Protein AF-A0A6J7PD87-F1 (afdb_monomer)

pLDDT: mean 73.54, std 20.23, range [37.41, 95.12]

InterPro domains:
  IPR002810 NfeD-like, C-terminal domain [PF01957] (1-55)
  IPR012340 Nucleic acid-binding, OB-fold [G3DSA:2.40.50.140] (1-66)

Sequence (91 aa):
MIGELGQASSEINPEGMVLIRGAEWRARTNRATPVLVGDSIRVVEIDGLVLGVEPEEGGAMDYREMRSSRKGEPEPEADPEAESQVEGPAK

Foldseek 3Di:
DAFFKWFFQAKPQQWGWTQGPNDIAIEGEPDNDIGHGGFMWGFHDDDPRYTYIDGPDPDDPPPPPPVPPVPDDDDDDDDDDDDDDDDDDDD

Organism: NCBI:txid449393

Solvent-accessible surface area (backbone atoms only — not comparable to full-atom values): 5789 Å² total; per-residue (Å²): 107,71,74,34,66,32,31,24,72,32,53,24,70,49,50,29,33,28,36,44,95,89,41,81,41,44,30,32,40,85,55,94,66,68,44,50,60,69,41,53,29,27,25,74,39,75,58,91,81,33,32,30,34,42,65,70,65,86,90,71,80,85,68,85,66,66,84,66,73,86,69,75,81,84,77,87,81,75,87,85,81,82,88,78,91,82,83,86,82,90,134

Structure (mmCIF, N/CA/C/O backbone):
data_AF-A0A6J7PD87-F1
#
_entry.id   AF-A0A6J7PD87-F1
#
loop_
_atom_site.group_PDB
_atom_site.id
_atom_site.type_symbol
_atom_site.label_atom_id
_atom_site.label_alt_id
_atom_site.label_comp_id
_atom_site.label_asym_id
_atom_site.label_entity_id
_atom_site.label_seq_id
_atom_site.pdbx_PDB_ins_code
_atom_site.Cartn_x
_atom_site.Cartn_y
_atom_site.Cartn_z
_atom_site.occupancy
_atom_site.B_iso_or_equiv
_atom_site.auth_seq_id
_atom_site.auth_comp_id
_atom_site.auth_asym_id
_atom_site.auth_atom_id
_atom_site.pdbx_PDB_model_num
ATOM 1 N N . MET A 1 1 ? -6.979 -8.035 3.355 1.00 67.88 1 MET A N 1
ATOM 2 C CA . MET A 1 1 ? -7.597 -9.269 2.790 1.00 67.88 1 MET A CA 1
ATOM 3 C C . MET A 1 1 ? -7.780 -9.106 1.276 1.00 67.88 1 MET A C 1
ATOM 5 O O . MET A 1 1 ? -7.682 -7.975 0.834 1.00 67.88 1 MET A O 1
ATOM 9 N N . ILE A 1 2 ? -8.019 -10.169 0.482 1.00 87.06 2 ILE A N 1
ATOM 10 C CA . ILE A 1 2 ? -8.195 -10.057 -0.993 1.00 87.06 2 ILE A CA 1
ATOM 11 C C . ILE A 1 2 ? -9.465 -9.268 -1.338 1.00 87.06 2 ILE A C 1
ATOM 13 O O . ILE A 1 2 ? -10.493 -9.435 -0.687 1.00 87.06 2 ILE A O 1
ATOM 17 N N . GLY A 1 3 ? -9.378 -8.413 -2.358 1.00 88.56 3 GLY A N 1
ATOM 18 C CA . GLY A 1 3 ? -10.429 -7.497 -2.799 1.00 88.56 3 GLY A CA 1
ATOM 19 C C . GLY A 1 3 ? -10.547 -6.239 -1.942 1.00 88.56 3 GLY A C 1
ATOM 20 O O . GLY A 1 3 ? -11.304 -5.338 -2.289 1.00 88.56 3 GLY A O 1
ATOM 21 N N . GLU A 1 4 ? -9.806 -6.156 -0.836 1.00 91.00 4 GLU A N 1
ATOM 22 C CA . GLU A 1 4 ? -9.868 -4.995 0.038 1.00 91.00 4 GLU A CA 1
ATOM 23 C C . GLU A 1 4 ? -9.117 -3.805 -0.515 1.00 91.00 4 GLU A C 1
ATOM 25 O O . GLU A 1 4 ? -8.060 -3.946 -1.135 1.00 91.00 4 G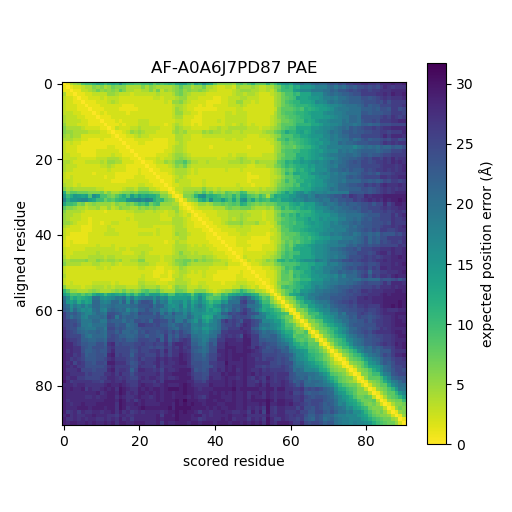LU A O 1
ATOM 30 N N . LEU A 1 5 ? -9.665 -2.637 -0.198 1.00 91.12 5 LEU A N 1
ATOM 31 C CA . LEU A 1 5 ? -9.041 -1.362 -0.466 1.00 91.12 5 LEU A CA 1
ATOM 32 C C . LEU A 1 5 ? -8.156 -0.952 0.697 1.00 91.12 5 LEU A C 1
ATOM 34 O O 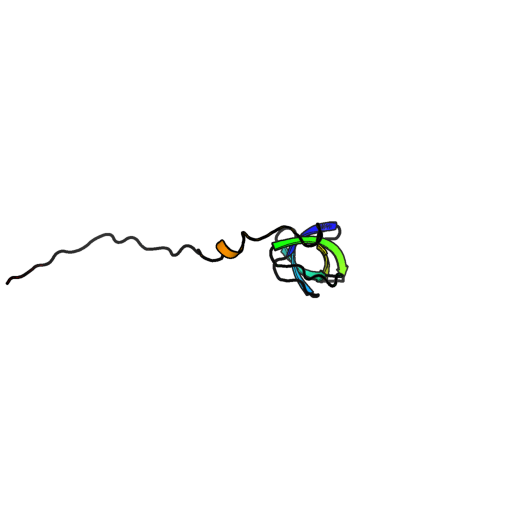. LEU A 1 5 ? -8.449 -1.209 1.869 1.00 91.12 5 LEU A O 1
ATOM 38 N N . GLY A 1 6 ? -7.085 -0.265 0.350 1.00 91.75 6 GLY A N 1
ATOM 39 C CA . GLY A 1 6 ? -6.264 0.437 1.308 1.00 91.75 6 GLY A CA 1
ATOM 40 C C . GLY A 1 6 ? -5.394 1.457 0.616 1.00 91.75 6 GLY A C 1
ATOM 41 O O . GLY A 1 6 ? -5.653 1.849 -0.521 1.00 91.75 6 GLY A O 1
ATOM 42 N N . GLN A 1 7 ? -4.370 1.896 1.329 1.00 92.19 7 GLN A N 1
ATOM 43 C CA . GLN A 1 7 ? -3.532 2.992 0.878 1.00 92.19 7 GLN A CA 1
ATOM 44 C C . GLN A 1 7 ? -2.062 2.643 1.073 1.00 92.19 7 GLN A C 1
ATOM 46 O O . GLN A 1 7 ? -1.695 2.018 2.071 1.00 92.19 7 GLN A O 1
ATOM 51 N N . ALA A 1 8 ? -1.217 3.024 0.123 1.00 91.56 8 ALA A N 1
ATOM 52 C CA . ALA A 1 8 ? 0.222 2.839 0.237 1.00 91.56 8 ALA A CA 1
ATOM 53 C C . ALA A 1 8 ? 0.782 3.735 1.354 1.00 91.56 8 ALA A C 1
ATOM 55 O O . ALA A 1 8 ? 0.710 4.961 1.273 1.00 91.56 8 ALA A O 1
ATOM 56 N N . SER A 1 9 ? 1.340 3.133 2.409 1.00 92.62 9 SER A N 1
ATOM 57 C CA . SER A 1 9 ? 2.026 3.877 3.477 1.00 92.62 9 SER A CA 1
ATOM 58 C C . SER A 1 9 ? 3.488 4.163 3.121 1.00 92.62 9 SER A C 1
ATOM 60 O O . SER A 1 9 ? 4.074 5.124 3.617 1.00 92.62 9 SER A O 1
ATOM 62 N N . SER A 1 10 ? 4.068 3.359 2.226 1.00 91.56 10 SER A N 1
ATOM 63 C CA . SER A 1 10 ? 5.390 3.544 1.616 1.00 91.56 10 SER A CA 1
ATOM 64 C C . SER A 1 10 ? 5.310 3.372 0.097 1.00 91.56 10 SER A C 1
ATOM 66 O O . SER A 1 10 ? 4.355 2.786 -0.405 1.00 91.56 10 SER A O 1
ATOM 68 N N . GLU A 1 11 ? 6.314 3.864 -0.632 1.00 89.88 11 GLU A N 1
ATOM 69 C CA . GLU A 1 11 ? 6.452 3.559 -2.061 1.00 89.88 11 GLU A CA 1
ATOM 70 C C . GLU A 1 11 ? 6.568 2.037 -2.256 1.00 89.88 11 GLU A C 1
ATOM 72 O O . GLU A 1 11 ? 7.264 1.364 -1.493 1.00 89.88 11 GLU A O 1
ATOM 77 N N . ILE A 1 12 ? 5.867 1.494 -3.254 1.00 89.81 12 ILE A N 1
ATOM 78 C CA . ILE A 1 12 ? 5.839 0.062 -3.570 1.00 89.81 12 ILE A CA 1
ATOM 79 C C . ILE A 1 12 ? 6.493 -0.143 -4.937 1.00 89.81 12 ILE A C 1
ATOM 81 O O . ILE A 1 12 ? 5.883 0.144 -5.972 1.00 89.81 12 ILE A O 1
ATOM 85 N N . ASN A 1 13 ? 7.734 -0.639 -4.943 1.00 88.12 13 ASN A N 1
ATOM 86 C CA . ASN A 1 13 ? 8.482 -0.937 -6.168 1.00 88.12 13 ASN A CA 1
ATOM 87 C C . ASN A 1 13 ? 9.626 -1.955 -5.950 1.00 88.12 13 ASN A C 1
ATOM 89 O O . ASN A 1 13 ? 10.725 -1.574 -5.548 1.00 88.12 13 ASN A O 1
ATOM 93 N N . PRO A 1 14 ? 9.420 -3.252 -6.236 1.00 87.31 14 PRO A N 1
ATOM 94 C CA . PRO A 1 14 ? 8.129 -3.922 -6.334 1.00 87.31 14 PRO A CA 1
ATOM 95 C C . PRO A 1 14 ? 7.519 -4.169 -4.951 1.00 87.31 14 PRO A C 1
ATOM 97 O O . PRO A 1 14 ? 6.358 -4.535 -4.874 1.00 87.31 14 PRO A O 1
ATOM 100 N N . GLU A 1 15 ? 8.287 -4.005 -3.873 1.00 92.19 15 GLU A N 1
ATOM 101 C CA . GLU A 1 15 ? 7.849 -4.213 -2.493 1.00 92.19 15 GLU A CA 1
ATOM 102 C C . GLU A 1 15 ? 7.684 -2.880 -1.764 1.00 92.19 15 GLU A C 1
ATOM 104 O O . GLU A 1 15 ? 8.350 -1.898 -2.089 1.00 92.19 15 GLU A O 1
ATOM 109 N N . GLY A 1 16 ? 6.797 -2.860 -0.774 1.00 93.69 16 GLY A N 1
ATOM 110 C CA . GLY A 1 16 ? 6.517 -1.702 0.064 1.00 93.69 16 GLY A CA 1
ATOM 111 C C . GLY A 1 16 ? 5.560 -2.051 1.201 1.00 93.69 16 GLY A C 1
ATOM 112 O O . GLY A 1 16 ? 5.400 -3.220 1.563 1.00 93.69 16 GLY A O 1
ATOM 113 N N . MET A 1 17 ? 4.924 -1.029 1.770 1.00 95.12 17 MET A N 1
ATOM 114 C CA . MET A 1 17 ? 4.004 -1.161 2.903 1.00 95.12 17 MET A CA 1
ATOM 115 C C . MET A 1 17 ? 2.663 -0.510 2.573 1.00 95.12 17 MET A C 1
ATOM 117 O O . MET A 1 17 ? 2.607 0.533 1.915 1.00 95.12 17 MET A O 1
ATOM 121 N N . VAL A 1 18 ? 1.582 -1.135 3.031 1.00 93.94 18 VAL A N 1
ATOM 122 C CA . VAL A 1 18 ? 0.207 -0.662 2.844 1.00 93.94 18 VAL A CA 1
ATOM 123 C C . VAL A 1 18 ? -0.540 -0.644 4.166 1.00 93.94 18 VAL A C 1
ATOM 125 O O . VAL A 1 18 ? -0.313 -1.482 5.039 1.00 93.94 18 VAL A O 1
ATOM 128 N N . LEU A 1 19 ? -1.482 0.283 4.287 1.00 93.81 19 LEU A N 1
ATOM 129 C CA . LEU A 1 19 ? -2.425 0.354 5.390 1.00 93.81 19 LEU A CA 1
ATOM 130 C C . LEU A 1 19 ? -3.769 -0.232 4.942 1.00 93.81 19 LEU A C 1
ATOM 132 O O . LEU A 1 19 ? -4.454 0.344 4.096 1.00 93.81 19 LEU A O 1
ATOM 136 N N . ILE A 1 20 ? -4.158 -1.365 5.529 1.00 91.44 20 ILE A N 1
ATOM 137 C CA . ILE A 1 20 ? -5.453 -2.020 5.299 1.00 91.44 20 ILE A CA 1
ATOM 138 C C . ILE A 1 20 ? -6.204 -2.077 6.627 1.00 91.44 20 ILE A C 1
ATOM 140 O O . ILE A 1 20 ? -5.706 -2.650 7.595 1.00 91.44 20 ILE A O 1
ATOM 144 N N . ARG A 1 21 ? -7.412 -1.499 6.688 1.00 89.12 21 ARG A N 1
ATOM 145 C CA . ARG A 1 21 ? -8.252 -1.468 7.907 1.00 89.12 21 ARG A CA 1
ATOM 146 C C . ARG A 1 21 ? -7.519 -0.961 9.165 1.00 89.12 21 ARG A C 1
ATOM 148 O O . ARG A 1 21 ? -7.775 -1.434 10.268 1.00 89.12 21 ARG A O 1
ATOM 155 N N . GLY A 1 22 ? -6.590 -0.018 9.004 1.00 88.12 22 GLY A N 1
ATOM 156 C CA . GLY A 1 22 ? -5.804 0.535 10.113 1.00 88.12 22 GLY A CA 1
ATOM 157 C C . GLY A 1 22 ? -4.646 -0.348 10.599 1.00 88.12 22 GLY A C 1
ATOM 158 O O . GLY A 1 22 ? -4.014 -0.003 11.591 1.00 88.12 22 GLY A O 1
ATOM 159 N N . ALA A 1 23 ? -4.346 -1.454 9.913 1.00 91.88 23 ALA A N 1
ATOM 160 C CA . ALA A 1 23 ? -3.174 -2.288 10.165 1.00 91.88 23 ALA A CA 1
ATOM 161 C C . ALA A 1 23 ? -2.170 -2.176 9.012 1.00 91.88 23 ALA A C 1
ATOM 163 O O . ALA A 1 23 ? -2.564 -2.087 7.847 1.00 91.88 23 ALA A O 1
ATOM 164 N N . GLU A 1 24 ? -0.879 -2.196 9.337 1.00 94.25 24 GLU A N 1
ATOM 165 C CA . GLU A 1 24 ? 0.203 -2.118 8.356 1.00 94.25 24 GLU A CA 1
ATOM 166 C C . GLU A 1 24 ? 0.604 -3.516 7.864 1.00 94.25 24 GLU A C 1
ATOM 168 O O . GLU A 1 24 ? 0.805 -4.433 8.662 1.00 94.25 24 GLU A O 1
ATOM 173 N N . TRP A 1 25 ? 0.708 -3.681 6.545 1.00 95.06 25 TRP A N 1
ATOM 174 C CA . TRP A 1 25 ? 1.030 -4.948 5.889 1.00 95.06 25 TRP A CA 1
ATOM 175 C C . TRP A 1 25 ? 2.138 -4.769 4.857 1.00 95.06 25 TRP A C 1
ATOM 177 O O . TRP A 1 25 ? 2.186 -3.760 4.151 1.00 95.06 25 TRP A O 1
ATOM 187 N N . ARG A 1 26 ? 2.990 -5.792 4.715 1.00 95.06 26 ARG A N 1
ATOM 188 C CA . ARG A 1 26 ? 3.938 -5.870 3.598 1.00 95.06 26 ARG A CA 1
ATOM 189 C C . ARG A 1 26 ? 3.163 -6.120 2.319 1.00 95.06 26 ARG A C 1
ATOM 191 O O . ARG A 1 26 ? 2.303 -7.002 2.284 1.00 95.06 26 ARG A O 1
ATOM 198 N N . ALA A 1 27 ? 3.488 -5.372 1.277 1.00 94.12 27 ALA A N 1
ATOM 199 C CA . ALA A 1 27 ? 2.847 -5.509 -0.013 1.00 94.12 27 ALA A CA 1
ATOM 200 C C . ALA A 1 27 ? 3.852 -5.610 -1.150 1.00 94.12 27 ALA A C 1
ATOM 202 O O . ALA A 1 27 ? 4.956 -5.070 -1.073 1.00 94.12 27 ALA A O 1
ATOM 203 N N . ARG A 1 28 ? 3.431 -6.273 -2.225 1.00 92.50 28 ARG A N 1
A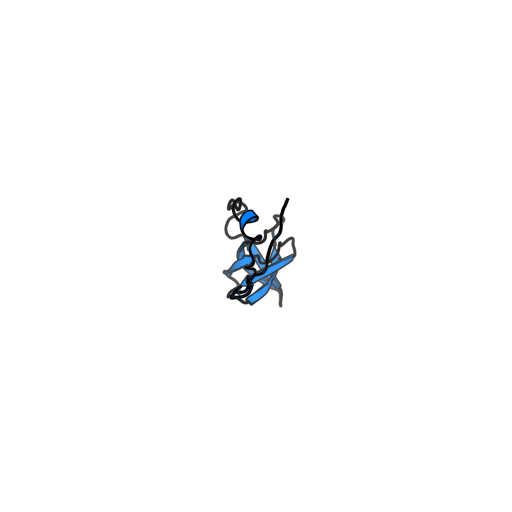TOM 204 C CA . ARG A 1 28 ? 4.175 -6.366 -3.475 1.00 92.50 28 ARG A CA 1
ATOM 205 C C . ARG A 1 28 ? 3.276 -6.007 -4.654 1.00 92.50 28 ARG A C 1
ATOM 207 O O . ARG A 1 28 ? 2.161 -6.507 -4.752 1.00 92.50 28 ARG A O 1
ATOM 214 N N . THR A 1 29 ? 3.746 -5.153 -5.556 1.00 87.00 29 THR A N 1
ATOM 215 C CA . THR A 1 29 ? 3.049 -4.852 -6.810 1.00 87.00 29 THR A CA 1
ATOM 216 C C . THR A 1 29 ? 3.443 -5.855 -7.892 1.00 87.00 29 THR A C 1
ATOM 218 O O . THR A 1 29 ? 4.616 -6.207 -8.042 1.00 87.00 29 THR A O 1
ATOM 221 N N . ASN A 1 30 ? 2.452 -6.330 -8.649 1.00 76.31 30 ASN A N 1
ATOM 222 C CA . ASN A 1 30 ? 2.673 -7.164 -9.836 1.00 76.31 30 ASN A CA 1
ATOM 223 C C . ASN A 1 30 ? 3.044 -6.302 -11.064 1.00 76.31 30 ASN A C 1
ATOM 225 O O . ASN A 1 30 ? 3.593 -6.793 -12.049 1.00 76.31 30 ASN A O 1
ATOM 229 N N . ARG A 1 31 ? 2.786 -4.987 -11.009 1.00 67.62 31 ARG A N 1
ATOM 230 C CA . ARG A 1 31 ? 3.065 -4.055 -12.109 1.00 67.62 31 ARG A CA 1
ATOM 231 C C . ARG A 1 31 ? 4.477 -3.486 -12.043 1.00 67.62 31 ARG A C 1
ATOM 233 O O . ARG A 1 31 ? 5.021 -3.231 -10.977 1.00 67.62 31 ARG A O 1
ATOM 240 N N . ALA A 1 32 ? 5.017 -3.174 -13.222 1.00 65.19 32 ALA A N 1
ATOM 241 C CA . ALA A 1 32 ? 6.251 -2.402 -13.377 1.00 65.19 32 ALA A CA 1
ATOM 242 C C . ALA A 1 32 ? 6.078 -0.902 -13.053 1.00 65.19 32 ALA A C 1
ATOM 244 O O . ALA A 1 32 ? 7.051 -0.152 -13.077 1.00 65.19 32 ALA A O 1
ATOM 245 N N . THR A 1 33 ? 4.846 -0.449 -12.799 1.00 70.38 33 THR A N 1
ATOM 246 C CA . THR A 1 33 ? 4.559 0.931 -12.400 1.00 70.38 33 THR A CA 1
ATOM 247 C C . THR A 1 33 ? 4.632 1.030 -10.876 1.00 70.38 33 THR A C 1
ATOM 249 O O . THR A 1 33 ? 3.861 0.335 -10.207 1.00 70.38 33 THR A O 1
ATOM 252 N N . PRO A 1 34 ? 5.535 1.859 -10.324 1.00 78.75 34 PRO A N 1
ATOM 253 C CA . PRO A 1 34 ? 5.623 2.066 -8.885 1.00 78.75 34 PRO A CA 1
ATOM 254 C C . PRO A 1 34 ? 4.324 2.674 -8.349 1.00 78.75 34 PRO A C 1
ATOM 256 O O . PRO A 1 34 ? 3.714 3.517 -9.007 1.00 78.75 34 PRO A O 1
ATOM 259 N N . VAL A 1 35 ? 3.921 2.248 -7.153 1.00 86.25 35 VAL A N 1
ATOM 260 C CA . VAL A 1 35 ? 2.821 2.867 -6.398 1.00 86.25 35 VAL A CA 1
ATOM 261 C C . VAL A 1 35 ? 3.439 3.834 -5.396 1.00 86.25 35 VAL A C 1
ATOM 263 O O . VAL A 1 35 ? 4.329 3.435 -4.643 1.00 86.25 35 VAL A O 1
ATOM 266 N N . LEU A 1 36 ? 3.012 5.094 -5.390 1.00 86.25 36 LEU A N 1
ATOM 267 C CA . LEU A 1 36 ? 3.571 6.105 -4.500 1.00 86.25 36 LEU A CA 1
ATOM 268 C C . LEU A 1 36 ? 2.844 6.103 -3.155 1.00 86.25 36 LEU A C 1
ATOM 270 O O . LEU A 1 36 ? 1.756 5.557 -2.994 1.00 86.25 36 LEU A O 1
ATOM 274 N N . VAL A 1 37 ? 3.456 6.743 -2.161 1.00 88.38 37 VAL A N 1
ATOM 275 C CA . VAL A 1 37 ? 2.825 6.935 -0.849 1.00 88.38 37 VAL A CA 1
ATOM 276 C C . VAL A 1 37 ? 1.522 7.718 -1.006 1.00 88.38 37 VAL A C 1
ATOM 278 O O . VAL A 1 37 ? 1.520 8.793 -1.600 1.00 88.38 37 VAL A O 1
ATOM 281 N N . GLY A 1 38 ? 0.443 7.215 -0.410 1.00 87.62 38 GLY A N 1
ATOM 282 C CA . GLY A 1 38 ? -0.885 7.826 -0.452 1.00 87.62 38 GLY A CA 1
ATOM 283 C C . GLY A 1 38 ? -1.786 7.302 -1.572 1.00 87.62 38 GLY A C 1
ATOM 284 O O . GLY A 1 38 ? -2.992 7.537 -1.510 1.00 87.62 38 GLY A O 1
ATOM 285 N N . ASP A 1 39 ? -1.251 6.552 -2.540 1.00 86.25 39 ASP A N 1
ATOM 286 C CA .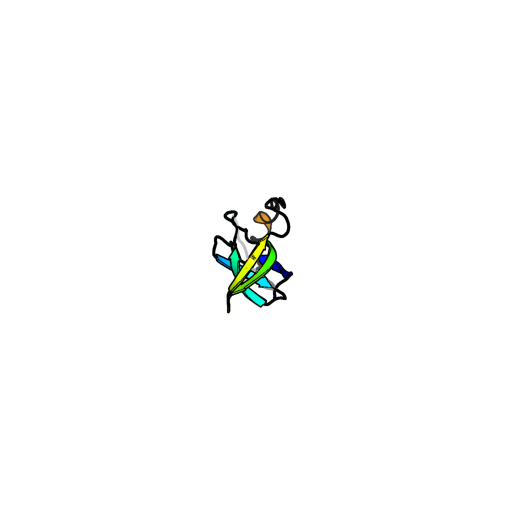 ASP A 1 39 ? -2.063 5.966 -3.607 1.00 86.25 39 ASP A CA 1
ATOM 287 C C . ASP A 1 39 ? -3.024 4.898 -3.073 1.00 86.25 39 ASP A C 1
ATOM 289 O O . ASP A 1 39 ? -2.691 4.102 -2.184 1.00 86.25 39 ASP A O 1
ATOM 293 N N . SER A 1 40 ? -4.220 4.866 -3.663 1.00 89.12 40 SER A N 1
ATOM 294 C CA . SER A 1 40 ? -5.230 3.849 -3.375 1.00 89.12 40 SER A CA 1
ATOM 295 C C . SER A 1 40 ? -4.882 2.539 -4.070 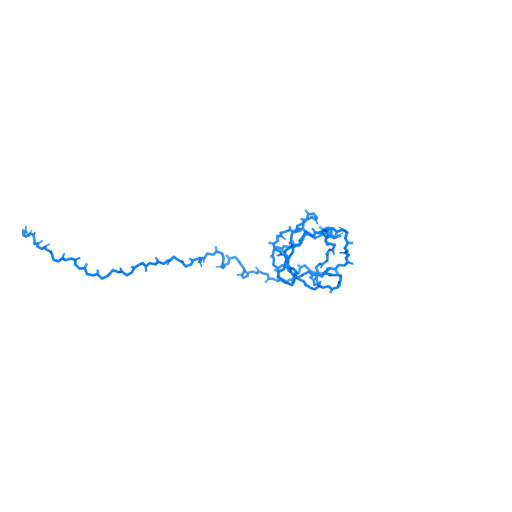1.00 89.12 40 SER A C 1
ATOM 297 O O . SER A 1 40 ? -4.655 2.488 -5.283 1.00 89.12 40 SER A O 1
ATOM 299 N N . ILE A 1 41 ? -4.878 1.461 -3.295 1.00 90.50 41 ILE A N 1
ATOM 300 C CA . ILE A 1 41 ? -4.562 0.118 -3.768 1.00 90.50 41 ILE A CA 1
ATOM 301 C C . ILE A 1 41 ? -5.696 -0.848 -3.469 1.00 90.50 41 ILE A C 1
ATOM 303 O O . ILE A 1 41 ? -6.486 -0.655 -2.543 1.00 90.50 41 ILE A O 1
ATOM 307 N N . ARG A 1 42 ? -5.733 -1.930 -4.239 1.00 91.69 42 ARG A N 1
ATOM 308 C CA . ARG A 1 42 ? -6.587 -3.087 -4.023 1.00 91.69 42 ARG A CA 1
ATOM 309 C C . ARG A 1 42 ? -5.728 -4.330 -3.872 1.00 91.69 42 ARG A C 1
ATOM 311 O O . ARG A 1 42 ? -4.830 -4.580 -4.671 1.00 91.69 42 ARG A O 1
ATOM 318 N N . VAL A 1 43 ? -6.018 -5.131 -2.856 1.00 92.75 43 VAL A N 1
ATOM 319 C CA . VAL A 1 43 ? -5.354 -6.421 -2.656 1.00 92.75 43 VAL A CA 1
ATOM 320 C C . VAL A 1 43 ? -5.885 -7.424 -3.678 1.00 92.75 43 VAL A C 1
ATOM 322 O O . VAL A 1 43 ? -7.089 -7.672 -3.732 1.00 92.75 43 VAL A O 1
ATOM 325 N N . VAL A 1 44 ? -5.000 -8.030 -4.461 1.00 93.12 44 VAL A N 1
ATOM 326 C CA . VAL A 1 44 ? -5.346 -9.013 -5.501 1.00 93.12 44 VAL A CA 1
ATOM 327 C C . VAL A 1 44 ? -4.923 -10.433 -5.131 1.00 93.12 44 VAL A C 1
ATOM 329 O O . VAL A 1 44 ? -5.562 -11.391 -5.556 1.00 93.12 44 VAL A O 1
ATOM 332 N N . GLU A 1 45 ? -3.911 -10.580 -4.275 1.00 93.06 45 GLU A N 1
ATOM 333 C CA . GLU A 1 45 ? -3.434 -11.874 -3.779 1.00 93.06 45 GLU A CA 1
ATOM 334 C C . GLU A 1 45 ? -2.928 -11.774 -2.331 1.00 93.06 45 GLU A C 1
ATOM 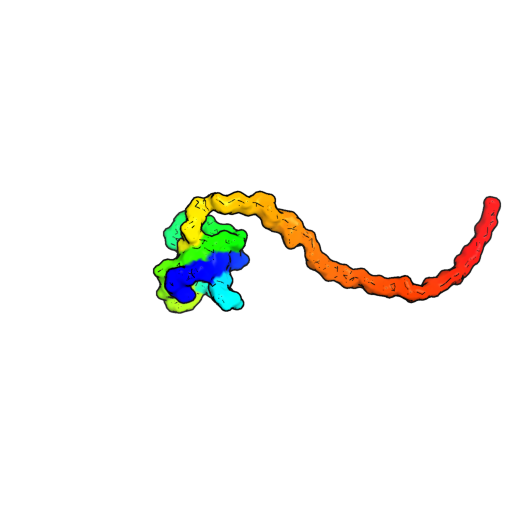336 O O . GLU A 1 45 ? -2.644 -10.691 -1.812 1.00 93.06 45 GLU A O 1
ATOM 341 N N . ILE A 1 46 ? -2.816 -12.926 -1.670 1.00 93.31 46 ILE A N 1
ATOM 342 C CA . ILE A 1 46 ? -2.166 -13.075 -0.365 1.00 93.31 46 ILE A CA 1
ATOM 343 C C . ILE A 1 46 ? -1.115 -14.171 -0.515 1.00 93.31 46 ILE A C 1
ATOM 345 O O . ILE A 1 46 ? -1.469 -15.333 -0.712 1.00 93.31 46 ILE A O 1
ATOM 349 N N . ASP A 1 47 ? 0.153 -13.804 -0.371 1.00 90.31 47 ASP A N 1
ATOM 350 C CA . ASP A 1 47 ? 1.298 -14.709 -0.342 1.00 90.31 47 ASP A CA 1
ATOM 351 C C . ASP A 1 47 ? 1.863 -14.765 1.085 1.00 90.31 47 ASP A C 1
ATOM 353 O O . ASP A 1 47 ? 2.738 -13.997 1.492 1.00 90.31 47 ASP A O 1
ATOM 357 N N . GLY A 1 48 ? 1.275 -15.635 1.909 1.00 91.38 48 GLY A N 1
ATOM 358 C CA . GLY A 1 48 ? 1.636 -15.772 3.321 1.00 91.38 48 GLY A CA 1
ATOM 359 C C . GLY A 1 48 ? 1.439 -14.475 4.114 1.00 91.38 48 GLY A C 1
ATOM 360 O O . GLY A 1 48 ? 0.320 -14.142 4.499 1.00 91.38 48 GLY A O 1
ATOM 361 N N . LEU A 1 49 ? 2.541 -13.770 4.392 1.00 90.81 49 LEU A N 1
ATOM 362 C CA . LEU A 1 49 ? 2.565 -12.497 5.130 1.00 90.81 49 LEU A CA 1
ATOM 363 C C . LEU A 1 49 ? 2.657 -11.263 4.218 1.00 90.81 49 LEU A C 1
ATOM 365 O O . LEU A 1 49 ? 2.695 -10.138 4.717 1.00 90.81 49 LEU A O 1
ATOM 369 N N . VAL A 1 50 ? 2.721 -11.467 2.902 1.00 92.88 50 VAL A N 1
ATOM 370 C CA . VAL A 1 50 ? 2.822 -10.408 1.899 1.00 92.88 50 VAL A CA 1
ATOM 371 C C . VAL A 1 50 ? 1.520 -10.347 1.112 1.00 92.88 50 VAL A C 1
ATOM 373 O O . VAL A 1 50 ? 0.972 -11.362 0.693 1.00 92.88 50 VAL A O 1
ATOM 376 N N . LEU A 1 51 ? 0.999 -9.143 0.917 1.00 94.06 51 LEU A N 1
ATOM 377 C CA . LEU A 1 51 ? -0.185 -8.901 0.103 1.00 94.06 51 LEU A CA 1
ATOM 378 C C . LEU A 1 51 ? 0.255 -8.505 -1.303 1.00 94.06 51 LEU A C 1
ATOM 380 O O . LEU A 1 51 ? 0.985 -7.530 -1.462 1.00 94.06 51 LEU A O 1
ATOM 384 N N . GLY A 1 52 ? -0.196 -9.207 -2.335 1.00 93.44 52 GLY A N 1
ATOM 385 C CA . GLY A 1 52 ? -0.029 -8.677 -3.683 1.00 93.44 52 GLY A CA 1
ATOM 386 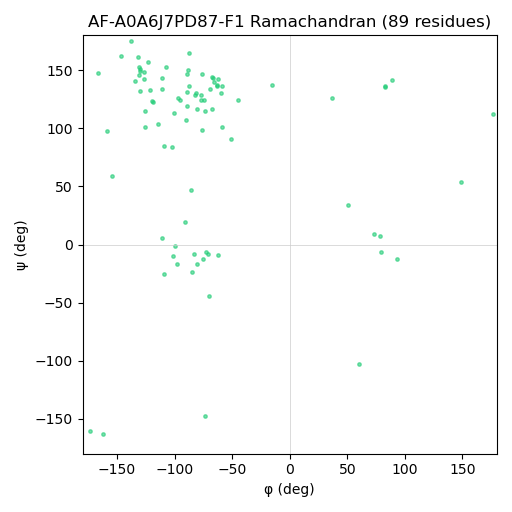C C . GLY A 1 52 ? -1.127 -7.663 -3.966 1.00 93.44 52 GLY A C 1
ATOM 387 O O . GLY A 1 52 ? -2.306 -7.908 -3.687 1.00 93.44 52 GLY A O 1
ATOM 388 N N . VAL A 1 53 ? -0.731 -6.494 -4.457 1.00 91.69 53 VAL A N 1
ATOM 389 C CA . VAL A 1 53 ? -1.605 -5.328 -4.605 1.00 91.69 53 VAL A CA 1
ATOM 390 C C . VAL A 1 53 ? -1.503 -4.735 -6.003 1.00 91.69 53 VAL A C 1
ATOM 392 O O . VAL A 1 53 ? -0.457 -4.791 -6.649 1.00 91.69 53 VAL A O 1
ATOM 395 N N . GLU A 1 54 ? -2.594 -4.125 -6.449 1.00 89.88 54 GLU A N 1
ATOM 396 C CA . GLU A 1 54 ? -2.640 -3.310 -7.658 1.00 89.88 54 GLU A CA 1
ATOM 397 C C . GLU A 1 54 ? -3.225 -1.926 -7.345 1.00 89.88 54 GLU A C 1
ATOM 399 O O . GLU A 1 54 ? -4.073 -1.813 -6.458 1.00 89.88 54 GLU A O 1
ATOM 404 N N . PRO A 1 55 ? -2.797 -0.863 -8.048 1.00 86.00 55 PRO A N 1
ATOM 405 C CA . PRO A 1 55 ? -3.443 0.443 -7.949 1.00 86.00 55 PRO A CA 1
ATOM 406 C C . PRO A 1 55 ? -4.892 0.358 -8.454 1.00 86.00 55 PRO A C 1
ATOM 408 O O . PRO A 1 55 ? -5.152 -0.285 -9.472 1.00 86.00 55 PRO A O 1
ATOM 411 N N . GLU A 1 56 ? -5.833 0.994 -7.751 1.00 79.44 56 GLU A N 1
ATOM 412 C CA . GLU A 1 56 ? -7.261 0.925 -8.107 1.00 79.44 56 GLU A CA 1
ATOM 413 C C . GLU A 1 56 ? -7.585 1.684 -9.404 1.00 79.44 56 GLU A C 1
ATOM 415 O O . GLU A 1 56 ? -8.275 1.154 -10.276 1.00 79.44 56 GLU A O 1
ATOM 420 N N . GLU A 1 57 ? -7.043 2.890 -9.561 1.00 67.19 57 GLU A N 1
ATOM 421 C CA . GLU A 1 57 ? -7.112 3.668 -10.796 1.00 67.19 57 GLU A CA 1
ATOM 422 C C . GLU A 1 57 ? -5.688 3.919 -11.290 1.00 67.19 57 GLU A C 1
ATOM 424 O O . GLU A 1 57 ? -4.827 4.408 -10.560 1.00 67.19 57 GLU A O 1
ATOM 429 N N . GLY A 1 58 ? -5.402 3.517 -12.528 1.00 57.62 58 GLY A N 1
ATOM 430 C CA . GLY A 1 58 ? -4.058 3.556 -13.091 1.00 57.62 58 GLY A CA 1
ATOM 431 C C . GLY A 1 58 ? -3.444 4.961 -13.105 1.00 57.62 58 GLY A C 1
ATO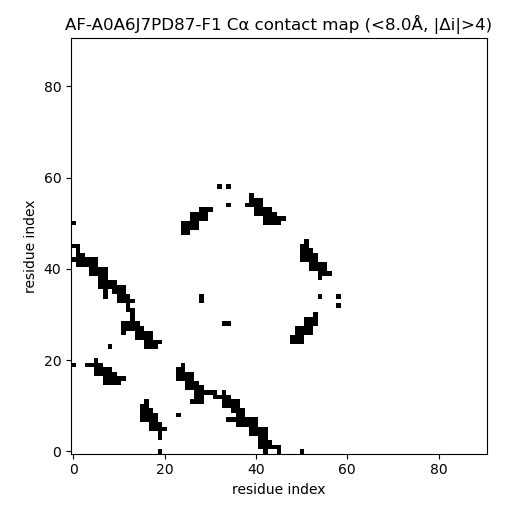M 432 O O . GLY A 1 58 ? -3.701 5.737 -14.016 1.00 57.62 58 GLY A O 1
ATOM 433 N N . GLY A 1 59 ? -2.560 5.238 -12.145 1.00 56.09 59 GLY A N 1
ATOM 434 C CA . GLY A 1 59 ? -1.389 6.108 -12.295 1.00 56.09 59 GLY A CA 1
ATOM 435 C C . GLY A 1 59 ? -1.588 7.625 -12.387 1.00 56.09 59 GLY A C 1
ATOM 436 O O . GLY A 1 59 ? -0.609 8.305 -12.683 1.00 56.09 59 GLY A O 1
ATOM 437 N N . ALA A 1 60 ? -2.783 8.180 -12.162 1.00 47.62 60 ALA A N 1
ATOM 438 C CA . ALA A 1 60 ? -2.988 9.626 -12.310 1.00 47.62 60 ALA A CA 1
ATOM 439 C C . ALA A 1 60 ? -4.141 10.196 -11.465 1.00 47.62 60 ALA A C 1
ATOM 441 O O . ALA A 1 60 ? -5.055 10.817 -12.002 1.00 47.62 60 ALA A O 1
ATOM 442 N N . MET A 1 61 ? -4.095 10.047 -10.139 1.00 52.72 61 MET A N 1
ATOM 443 C CA . MET A 1 61 ? -4.664 11.107 -9.302 1.00 52.72 61 MET A CA 1
ATOM 444 C C . MET A 1 61 ? -3.551 12.115 -9.006 1.00 52.72 61 MET A C 1
ATOM 446 O O . MET A 1 61 ? -2.590 11.829 -8.298 1.00 52.72 61 MET A O 1
ATOM 450 N N . ASP A 1 62 ? -3.646 13.282 -9.643 1.00 55.53 62 ASP A N 1
ATOM 451 C CA . ASP A 1 62 ? -2.784 14.451 -9.473 1.00 55.53 62 ASP A CA 1
ATOM 452 C C . ASP A 1 62 ? -2.639 14.861 -7.990 1.00 55.53 62 ASP A C 1
ATOM 454 O O . ASP A 1 62 ? -3.366 15.709 -7.481 1.00 55.53 62 ASP A O 1
ATOM 458 N N . TYR A 1 63 ? -1.635 14.336 -7.284 1.00 51.19 63 TYR A N 1
ATOM 459 C CA . TYR A 1 63 ? -1.283 14.772 -5.924 1.00 51.19 63 TYR A CA 1
ATOM 460 C C . TYR A 1 63 ? -0.335 15.978 -5.913 1.00 51.19 63 TYR A C 1
ATOM 462 O O . TYR A 1 63 ? 0.643 16.023 -5.160 1.00 51.19 63 TYR A O 1
ATOM 470 N N . ARG A 1 64 ? -0.620 17.022 -6.703 1.00 53.91 64 ARG A N 1
ATOM 471 C CA . ARG A 1 64 ? 0.128 18.291 -6.581 1.00 53.91 64 ARG A CA 1
ATOM 472 C C . ARG A 1 64 ? -0.046 18.942 -5.191 1.00 53.91 64 ARG A C 1
ATOM 474 O O . ARG A 1 64 ? 0.693 19.862 -4.860 1.00 53.91 64 ARG A O 1
ATOM 481 N N . GLU A 1 65 ? -0.945 18.438 -4.344 1.00 49.09 65 GLU A N 1
ATOM 482 C CA . GLU A 1 65 ? -1.302 19.066 -3.067 1.00 49.09 65 GLU A CA 1
ATOM 483 C C . GLU A 1 65 ? -0.601 18.496 -1.813 1.00 49.09 65 GLU A C 1
ATOM 485 O O . GLU A 1 65 ? -0.520 19.191 -0.802 1.00 49.09 65 GLU A O 1
ATOM 490 N N . MET A 1 66 ? 0.010 17.301 -1.837 1.00 50.22 66 MET A N 1
ATOM 491 C CA . MET A 1 66 ? 0.579 16.706 -0.604 1.00 50.22 66 MET A CA 1
ATOM 492 C C . MET A 1 66 ? 1.985 17.194 -0.217 1.00 50.22 66 MET A C 1
ATOM 494 O O . MET A 1 66 ? 2.447 16.918 0.893 1.00 50.22 66 MET A O 1
ATOM 498 N N . ARG A 1 67 ? 2.677 17.969 -1.066 1.00 49.16 67 ARG A N 1
ATOM 499 C CA . ARG A 1 67 ? 3.979 18.563 -0.691 1.00 49.16 67 ARG A CA 1
ATOM 500 C C . ARG A 1 67 ? 3.879 19.689 0.346 1.00 49.16 67 ARG A C 1
ATOM 502 O O . ARG A 1 67 ? 4.919 20.108 0.848 1.00 49.16 67 ARG A O 1
ATOM 509 N N . SER A 1 68 ? 2.676 20.154 0.687 1.00 46.44 68 SER A N 1
ATOM 510 C CA . SER A 1 68 ? 2.492 21.294 1.596 1.00 46.44 68 SER A CA 1
ATOM 511 C C . SER A 1 68 ? 2.110 20.922 3.034 1.00 46.44 68 SER A C 1
ATOM 513 O O . SER A 1 68 ? 2.183 21.792 3.894 1.00 46.44 68 SER A O 1
ATOM 515 N N . SER A 1 69 ? 1.778 19.661 3.345 1.00 46.94 69 SER A N 1
ATOM 516 C CA . SER A 1 69 ? 1.296 19.282 4.694 1.00 46.94 69 SER A CA 1
ATOM 517 C C . SER A 1 69 ? 2.251 18.422 5.530 1.00 46.94 69 SER A C 1
ATOM 519 O O . SER A 1 69 ? 1.904 18.058 6.646 1.00 46.94 69 SER A O 1
ATOM 521 N N . ARG A 1 70 ? 3.486 18.159 5.071 1.00 50.06 70 ARG A N 1
ATOM 522 C CA . ARG A 1 70 ? 4.577 17.656 5.944 1.00 50.06 70 ARG A CA 1
ATOM 523 C C . ARG A 1 70 ? 5.435 18.770 6.559 1.00 50.06 70 ARG A C 1
ATOM 525 O O . ARG A 1 70 ? 6.556 18.517 6.988 1.00 50.06 70 AR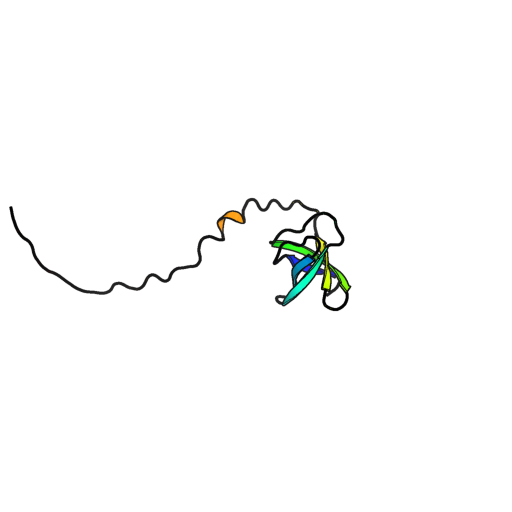G A O 1
ATOM 532 N N . LYS A 1 71 ? 4.933 20.006 6.613 1.00 50.06 71 LYS A N 1
ATOM 533 C CA . LYS A 1 71 ? 5.510 21.040 7.477 1.00 50.06 71 LYS A CA 1
ATOM 534 C C . LYS A 1 71 ? 4.422 21.624 8.366 1.00 50.06 71 LYS A C 1
ATOM 536 O O . LYS A 1 71 ? 3.630 22.435 7.903 1.00 50.06 71 LYS A O 1
ATOM 541 N N . GLY A 1 72 ? 4.394 21.179 9.617 1.00 39.09 72 GLY A N 1
ATOM 542 C CA . GLY A 1 72 ? 3.510 21.721 10.644 1.00 39.09 72 GLY A CA 1
ATOM 543 C C . GLY A 1 72 ? 3.087 20.685 11.678 1.00 39.09 72 GLY A C 1
ATOM 544 O O . GLY A 1 72 ? 1.895 20.497 11.891 1.00 39.09 72 GLY A O 1
ATOM 545 N N . GLU A 1 73 ? 4.041 19.996 12.305 1.00 41.41 73 GLU A N 1
ATOM 546 C CA . GLU A 1 73 ? 3.796 19.500 13.663 1.00 41.41 73 GLU A CA 1
ATOM 547 C C . GLU A 1 73 ? 3.601 20.729 14.579 1.00 41.41 73 GLU A C 1
ATOM 549 O O . GLU A 1 73 ? 4.321 21.717 14.406 1.00 41.41 73 GLU A O 1
ATOM 554 N N . PRO A 1 74 ? 2.613 20.739 15.493 1.00 43.72 74 PRO A N 1
ATOM 555 C CA . PRO A 1 74 ? 2.384 21.866 16.391 1.00 43.72 74 PRO A CA 1
ATOM 556 C C . PRO A 1 74 ? 3.470 21.899 17.475 1.00 43.72 74 PRO A C 1
ATOM 558 O O . PRO A 1 74 ? 3.538 20.997 18.308 1.00 43.72 74 PRO A O 1
ATOM 561 N N . GLU A 1 75 ? 4.306 22.938 17.489 1.00 51.16 75 GLU A N 1
ATOM 562 C CA . GLU A 1 75 ? 5.157 23.228 18.647 1.00 51.16 75 GLU A CA 1
ATOM 563 C C . GLU A 1 75 ? 4.296 23.878 19.750 1.00 51.16 75 GLU A C 1
ATOM 565 O O . GLU A 1 75 ? 3.609 24.868 19.480 1.00 51.16 75 GLU A O 1
ATOM 570 N N . PRO A 1 76 ? 4.267 23.332 20.980 1.00 55.09 76 PRO A N 1
ATOM 571 C CA . PRO A 1 76 ? 3.567 23.952 22.097 1.00 55.09 76 PRO A CA 1
ATOM 572 C C . PRO A 1 76 ? 4.398 25.130 22.621 1.00 55.09 76 PRO A C 1
ATOM 574 O O . PRO A 1 76 ? 5.341 24.935 23.386 1.00 55.09 76 PRO A O 1
ATOM 577 N N . GLU A 1 77 ? 4.067 26.356 22.213 1.00 53.38 77 GLU A N 1
ATOM 578 C CA . GLU A 1 77 ? 4.675 27.549 22.806 1.00 53.38 77 GLU A CA 1
ATOM 579 C C . GLU A 1 77 ? 3.972 27.867 24.133 1.00 53.38 77 GLU A C 1
ATOM 581 O O . GLU A 1 77 ? 2.758 28.068 24.198 1.00 53.38 77 GLU A O 1
ATOM 586 N N . ALA A 1 78 ? 4.757 27.788 25.204 1.00 53.09 78 ALA A N 1
ATOM 587 C CA . ALA A 1 78 ? 4.355 27.942 26.590 1.00 53.09 78 ALA A CA 1
ATOM 588 C C . ALA A 1 78 ? 3.915 29.379 26.920 1.00 53.09 78 ALA A C 1
ATOM 590 O O . ALA A 1 78 ? 4.518 30.340 26.447 1.00 53.09 78 ALA A O 1
ATOM 591 N N . ASP A 1 79 ? 2.905 29.495 27.787 1.00 53.53 79 ASP A N 1
ATOM 592 C CA . ASP A 1 79 ? 2.465 30.721 28.463 1.00 53.53 79 ASP A CA 1
ATOM 593 C C . ASP A 1 79 ? 3.637 31.553 29.021 1.00 53.53 79 ASP A C 1
ATOM 595 O O . ASP A 1 79 ? 4.375 31.058 29.879 1.00 53.53 79 ASP A O 1
ATOM 599 N N . PRO A 1 80 ? 3.769 32.840 28.650 1.00 49.28 80 PRO A N 1
ATOM 600 C CA . PRO A 1 80 ? 4.551 33.788 29.424 1.00 49.28 80 PRO A CA 1
ATOM 601 C C . PRO A 1 80 ? 3.618 34.689 30.245 1.00 49.28 80 PRO A C 1
ATOM 603 O O . PRO A 1 80 ? 3.304 35.815 29.854 1.00 49.28 80 PRO A O 1
ATOM 606 N N . GLU A 1 81 ? 3.198 34.203 31.416 1.00 48.06 81 GLU A N 1
ATOM 607 C CA . GLU A 1 81 ? 2.783 35.083 32.508 1.00 48.06 81 GLU A CA 1
ATOM 608 C C . GLU A 1 81 ? 4.025 35.579 33.269 1.00 48.06 81 GLU A C 1
ATOM 610 O O . GLU A 1 81 ? 4.836 34.792 33.749 1.00 48.06 81 GLU A O 1
ATOM 615 N N . ALA A 1 82 ? 4.064 36.903 33.427 1.00 44.09 82 ALA A N 1
ATOM 616 C CA . ALA A 1 82 ? 4.596 37.645 34.567 1.00 44.09 82 ALA A CA 1
ATOM 617 C C . ALA A 1 82 ? 6.114 37.943 34.678 1.00 44.09 82 ALA A C 1
ATOM 619 O O . ALA A 1 82 ? 6.983 37.087 34.564 1.00 44.09 82 ALA A O 1
ATOM 620 N N . GLU A 1 83 ? 6.347 39.212 35.058 1.00 37.41 83 GLU A N 1
ATOM 621 C CA . GLU A 1 83 ? 7.540 39.787 35.707 1.00 37.41 83 GLU A CA 1
ATOM 622 C C . GLU A 1 83 ? 8.713 40.178 34.777 1.00 37.41 83 GLU A C 1
ATOM 624 O O . GLU A 1 83 ? 9.104 39.449 33.882 1.00 37.41 83 GLU A O 1
ATOM 629 N N . SER A 1 84 ? 9.386 41.322 34.900 1.00 46.25 84 SER A N 1
ATOM 630 C CA . SER A 1 84 ? 9.266 42.457 35.809 1.00 46.25 84 SER A CA 1
ATOM 631 C C . SER A 1 84 ? 10.103 43.626 35.260 1.00 46.25 84 SER A C 1
ATOM 633 O O . SER A 1 84 ? 11.135 43.444 34.620 1.00 46.25 84 SER A O 1
ATOM 635 N N . GLN A 1 85 ? 9.603 44.829 35.530 1.00 51.34 85 GLN A N 1
ATOM 636 C CA . GLN A 1 85 ? 10.285 46.115 35.723 1.00 51.34 85 GLN A CA 1
ATOM 637 C C . GLN A 1 85 ? 11.811 46.070 35.972 1.00 51.34 85 GLN A C 1
ATOM 639 O O . GLN A 1 85 ? 12.235 45.282 36.804 1.00 51.34 85 GLN A O 1
ATOM 644 N N . VAL A 1 86 ? 12.589 46.968 35.332 1.00 49.78 86 VAL A N 1
ATOM 645 C CA . VAL A 1 86 ? 13.583 47.924 35.918 1.00 49.78 86 VAL A CA 1
ATOM 646 C C . VAL A 1 86 ? 14.315 48.699 34.791 1.00 49.78 86 VAL A C 1
ATOM 648 O O . VAL A 1 86 ? 14.859 48.098 33.876 1.00 49.78 86 VAL A O 1
ATOM 651 N N . GLU A 1 87 ? 14.096 50.015 34.673 1.00 43.06 87 GLU A N 1
ATOM 652 C CA . GLU A 1 87 ? 15.024 51.140 34.977 1.00 43.06 87 GLU A CA 1
ATOM 653 C C . GLU A 1 87 ? 15.951 51.605 33.823 1.00 43.06 87 GLU A C 1
ATOM 655 O O . GLU A 1 87 ? 16.414 50.814 33.014 1.00 43.06 87 GLU A O 1
ATOM 660 N N . GLY A 1 88 ? 16.149 52.935 33.731 1.00 40.03 88 GLY A N 1
ATOM 661 C CA . GLY A 1 88 ? 16.916 53.669 32.697 1.00 40.03 88 GLY A CA 1
ATOM 662 C C . GLY A 1 88 ? 18.452 53.531 32.816 1.00 40.03 88 GLY A C 1
ATOM 663 O O . GLY A 1 88 ? 18.894 52.489 33.286 1.00 40.03 88 GLY A O 1
ATOM 664 N N . PRO A 1 89 ? 19.310 54.527 32.453 1.00 59.19 89 PRO A N 1
ATOM 665 C CA . PRO A 1 89 ? 19.044 55.958 32.230 1.00 59.19 89 PRO A CA 1
ATOM 666 C C . PRO A 1 89 ? 19.733 56.621 30.996 1.00 59.19 89 PRO A C 1
ATOM 668 O O . PRO A 1 89 ? 20.550 56.032 30.300 1.00 59.19 89 PRO A O 1
ATOM 671 N N . ALA A 1 90 ? 19.371 57.898 30.794 1.00 43.47 90 ALA A N 1
ATOM 672 C CA . ALA A 1 90 ? 20.135 59.075 30.331 1.00 43.47 90 ALA A CA 1
ATOM 673 C C . ALA A 1 90 ? 21.244 58.979 29.252 1.00 43.47 90 ALA A C 1
ATOM 675 O O . ALA A 1 90 ? 22.310 58.413 29.485 1.00 43.47 90 ALA A O 1
ATOM 676 N N . LYS A 1 91 ? 21.100 59.801 28.198 1.00 41.31 91 LYS A N 1
ATOM 677 C CA . LYS A 1 91 ? 21.974 60.964 27.936 1.00 41.31 91 LYS A CA 1
ATOM 678 C C . LYS A 1 91 ? 21.271 61.982 27.038 1.00 41.31 91 LYS A C 1
ATOM 680 O O . LYS A 1 91 ? 20.528 61.537 26.140 1.00 41.31 91 LYS A O 1
#

Radius of gyration: 23.95 Å; Cα contacts (8 Å, |Δi|>4): 156; chains: 1; bounding box: 32×77×49 Å

Nearest PDB structures (foldseek):
  3wwv-assembly1_A-2  TM=9.674E-01  e=7.680E-07  Pyrococcus horikoshii OT3
  2k5h-assembly1_A  TM=8.645E-01  e=9.469E-05  Methanothermobacter thermautotrophicus str. Delta H
  2k14-assembly1_A  TM=8.843E-01  e=2.761E-04  unclassified
  8z5g-assembly1_B  TM=8.300E-01  e=2.490E-03  Escherichia coli K-12
  3vyr-assembly1_A  TM=7.283E-01  e=5.812E-02  Thermococcus kodakarensis KOD1

Mean predicted aligned error: 13.86 Å

Secondary structure (DSSP, 8-state):
-TT-EEEESS-BSSEEEEEETTEEEEEEESSSSPBPTT-EEEEEEEETTEEEEEESS-S----TTGGGSSS--------------------